Protein AF-A0A1Q7Z4W2-F1 (afdb_monomer)

Secondary structure (DSSP, 8-state):
--B--TTHHHHHHHHHHHHHHHHTT--HHHHHHTT-B--EEEEEEEE-SPPBTT--EEEEEEEEE-SSEEEEEEEEEETTT--EEEEEEEEEE-B-TTS-B-PPPHHHHHHHTT-EEEEEE------------

Radius of gyration: 16.4 Å; Cα contacts (8 Å, |Δi|>4): 242; chains: 1; bounding box: 34×41×43 Å

Sequence (133 aa):
MGVVYYANYLRFFEGARGHFIRGLGLSYGEIESRGILLPVLEASVQYVKSAKYDDVLEVHLSETHTRVKIRFEYKVHREQDGAVIALGHTVHVCVGPELRPTRAPDWLLQKLQGGRLELRSGATAGQEGKRNG

Foldseek 3Di:
DQFDDPCVVVVVVVVQVQVLQVVLVHGQVRCVVVFKHWDWPDKDKDFPATDGLQFWKKWKWWWDDDQFKIKIWIWIAGPVPRDTGMTMMTITTIAGPVRHTDTDDVVRVVSRPTGIDMDIDSRNPDDDDPDDD

Structure (mmCIF, N/CA/C/O backbone):
data_AF-A0A1Q7Z4W2-F1
#
_entry.id   AF-A0A1Q7Z4W2-F1
#
loop_
_atom_site.group_PDB
_atom_site.id
_atom_site.type_symbol
_atom_site.label_atom_id
_atom_site.label_alt_id
_atom_site.label_comp_id
_atom_site.label_asym_id
_atom_site.label_entity_id
_atom_site.label_seq_id
_atom_site.pdbx_PDB_ins_code
_atom_site.Cartn_x
_atom_site.Cartn_y
_atom_site.Cartn_z
_atom_site.occupancy
_atom_site.B_iso_or_equiv
_atom_site.auth_seq_id
_atom_site.auth_comp_id
_atom_site.auth_asym_id
_atom_site.auth_atom_id
_atom_site.pdbx_PDB_model_num
ATOM 1 N N . MET A 1 1 ? -9.984 -9.802 23.074 1.00 63.28 1 MET A N 1
ATOM 2 C CA . MET A 1 1 ? -9.654 -8.419 22.668 1.00 63.28 1 MET A CA 1
ATOM 3 C C . MET A 1 1 ? -10.434 -8.148 21.386 1.00 63.28 1 MET A C 1
ATOM 5 O O . MET A 1 1 ? -10.072 -8.699 20.362 1.00 63.28 1 MET A O 1
ATOM 9 N N . GLY A 1 2 ? -11.589 -7.472 21.463 1.00 83.25 2 GLY A N 1
ATOM 10 C CA . GLY A 1 2 ? -12.562 -7.332 20.358 1.00 83.25 2 GLY A CA 1
ATOM 11 C C . GLY A 1 2 ? -12.149 -6.325 19.280 1.00 83.25 2 GLY A C 1
ATOM 12 O O . GLY A 1 2 ? -12.952 -5.482 18.889 1.00 83.25 2 GLY A O 1
ATOM 13 N N . VAL A 1 3 ? -10.873 -6.354 18.901 1.00 90.69 3 VAL A N 1
ATOM 14 C CA . VAL A 1 3 ? -10.225 -5.384 18.017 1.00 90.69 3 VAL A CA 1
ATOM 15 C C . VAL A 1 3 ? -9.697 -6.081 16.772 1.00 90.69 3 VAL A C 1
ATOM 17 O O . VAL A 1 3 ? -9.381 -7.271 16.803 1.00 90.69 3 VAL A O 1
ATOM 20 N N . VAL A 1 4 ? -9.581 -5.333 15.680 1.00 90.38 4 VAL A N 1
ATOM 21 C CA . VAL A 1 4 ? -9.057 -5.836 14.408 1.00 90.38 4 VAL A CA 1
ATOM 22 C C . VAL A 1 4 ? -7.635 -6.378 14.594 1.00 90.38 4 VAL A C 1
ATOM 24 O O . VAL A 1 4 ? -6.768 -5.707 15.156 1.00 90.38 4 VAL A O 1
ATOM 27 N N . TYR A 1 5 ? -7.385 -7.592 14.093 1.00 93.38 5 TYR A N 1
ATOM 28 C CA . TYR A 1 5 ? -6.060 -8.211 14.108 1.00 93.38 5 TYR A CA 1
ATOM 29 C C . TYR A 1 5 ? -5.051 -7.372 13.313 1.00 93.38 5 TYR A C 1
ATOM 31 O O . TYR A 1 5 ? -5.326 -6.969 12.184 1.00 93.38 5 TYR A O 1
ATOM 39 N N . TYR A 1 6 ? -3.870 -7.134 13.885 1.00 92.75 6 TYR A N 1
ATOM 40 C CA . TYR A 1 6 ? -2.883 -6.182 13.363 1.00 92.75 6 TYR A CA 1
ATOM 41 C C . TYR A 1 6 ? -2.495 -6.444 11.893 1.00 92.75 6 TYR A C 1
ATOM 43 O O . TYR A 1 6 ? -2.381 -5.509 11.107 1.00 92.75 6 TYR A O 1
ATOM 51 N N . ALA A 1 7 ? -2.384 -7.707 11.468 1.00 95.12 7 ALA A N 1
ATOM 52 C CA . ALA A 1 7 ? -2.005 -8.027 10.091 1.00 95.12 7 ALA A CA 1
ATOM 53 C C . ALA A 1 7 ? -3.118 -7.730 9.068 1.00 95.12 7 ALA A C 1
ATOM 55 O O . ALA A 1 7 ? -2.834 -7.584 7.880 1.00 95.12 7 ALA A O 1
ATOM 56 N N . ASN A 1 8 ? -4.381 -7.604 9.498 1.00 95.06 8 ASN A N 1
ATOM 57 C CA . ASN A 1 8 ? -5.488 -7.315 8.581 1.00 95.06 8 ASN A CA 1
ATOM 58 C C . ASN A 1 8 ? -5.385 -5.919 7.959 1.00 95.06 8 ASN A C 1
ATOM 60 O O . ASN A 1 8 ? -5.887 -5.720 6.858 1.00 95.06 8 ASN A O 1
ATOM 64 N N . TYR A 1 9 ? -4.661 -4.987 8.581 1.00 96.44 9 TYR A N 1
ATOM 65 C CA . TYR A 1 9 ? -4.403 -3.679 7.979 1.00 96.44 9 TYR A CA 1
ATOM 66 C C . TYR A 1 9 ? -3.621 -3.795 6.665 1.00 96.44 9 TYR A C 1
ATOM 68 O O . TYR A 1 9 ? -3.923 -3.080 5.715 1.00 96.44 9 TYR A O 1
ATOM 76 N N . LEU A 1 10 ? -2.705 -4.764 6.545 1.00 97.69 10 LEU A N 1
ATOM 77 C CA . LEU A 1 10 ? -2.009 -5.027 5.280 1.00 97.69 10 LEU A CA 1
ATOM 78 C C . LEU A 1 10 ? -2.956 -5.565 4.198 1.00 97.69 10 LEU A C 1
ATOM 80 O O . LEU A 1 10 ? -2.805 -5.213 3.030 1.00 97.69 10 LEU A O 1
ATOM 84 N N . ARG A 1 11 ? -3.975 -6.350 4.577 1.00 96.50 11 ARG A N 1
ATOM 85 C CA . ARG A 1 11 ? -5.037 -6.770 3.645 1.00 96.50 11 ARG A CA 1
ATOM 86 C C . ARG A 1 11 ? -5.889 -5.587 3.192 1.00 96.50 11 ARG A C 1
ATOM 88 O O . ARG A 1 11 ? -6.238 -5.508 2.018 1.00 96.50 11 ARG A O 1
ATOM 95 N N . PHE A 1 12 ? -6.187 -4.647 4.090 1.00 95.94 12 PHE A N 1
ATOM 96 C CA . PHE A 1 12 ? -6.897 -3.418 3.726 1.00 95.94 12 PHE A CA 1
ATOM 97 C C . PHE A 1 12 ? -6.076 -2.578 2.744 1.00 95.94 1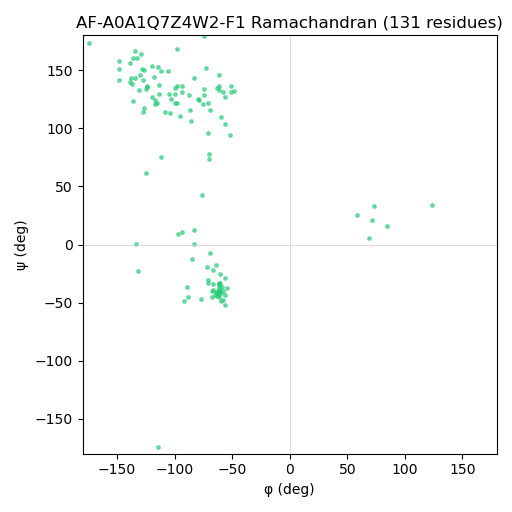2 PHE A C 1
ATOM 99 O O . PHE A 1 12 ? -6.616 -2.090 1.755 1.00 95.94 12 PHE A O 1
ATOM 106 N N . PHE A 1 13 ? -4.763 -2.468 2.966 1.00 97.88 13 PHE A N 1
ATOM 107 C CA . PHE A 1 13 ? -3.848 -1.766 2.065 1.00 97.88 13 PHE A CA 1
ATOM 108 C C . PHE A 1 13 ? -3.783 -2.427 0.687 1.00 97.88 13 PHE A C 1
ATOM 110 O O . PHE A 1 13 ? -3.861 -1.743 -0.331 1.00 97.88 13 PHE A O 1
ATOM 117 N N . GLU A 1 14 ? -3.688 -3.757 0.633 1.00 97.38 14 GLU A N 1
ATOM 118 C CA . GLU A 1 14 ? -3.728 -4.510 -0.622 1.00 97.38 14 GLU A CA 1
ATOM 119 C C . GLU A 1 14 ? -5.035 -4.300 -1.387 1.00 97.38 14 GLU A C 1
ATOM 121 O O . GLU A 1 14 ? -4.994 -3.977 -2.577 1.00 97.38 14 GLU A O 1
ATOM 126 N N . GLY A 1 15 ? -6.178 -4.420 -0.707 1.00 96.31 15 GLY A N 1
ATOM 127 C CA . GLY A 1 15 ? -7.483 -4.150 -1.302 1.00 96.31 15 GLY A CA 1
ATOM 128 C C . GLY A 1 15 ? -7.562 -2.726 -1.847 1.00 96.31 15 GLY A C 1
ATOM 129 O O . GLY A 1 15 ? -7.920 -2.526 -3.011 1.00 96.31 15 GLY A O 1
ATOM 130 N N . ALA A 1 16 ? -7.142 -1.741 -1.048 1.00 96.62 16 ALA A N 1
ATOM 131 C CA . ALA A 1 16 ? -7.166 -0.340 -1.440 1.00 96.62 16 ALA A CA 1
ATOM 132 C C . ALA A 1 16 ? -6.298 -0.055 -2.670 1.00 96.62 16 ALA A C 1
ATOM 134 O O . ALA A 1 16 ? -6.743 0.582 -3.626 1.00 96.62 16 ALA A O 1
ATOM 135 N N . ARG A 1 17 ? -5.082 -0.602 -2.689 1.00 97.00 17 ARG A N 1
ATOM 136 C CA . ARG A 1 17 ? -4.156 -0.500 -3.817 1.00 97.00 17 ARG A CA 1
ATOM 137 C C . ARG A 1 17 ? -4.690 -1.197 -5.068 1.00 97.00 17 ARG A C 1
ATOM 139 O O . ARG A 1 17 ? -4.590 -0.649 -6.161 1.00 97.00 17 ARG A O 1
ATOM 146 N N . GLY A 1 18 ? -5.302 -2.373 -4.930 1.00 96.12 18 GLY A N 1
ATOM 147 C CA . GLY A 1 18 ? -5.934 -3.082 -6.045 1.00 96.12 18 GLY A CA 1
ATOM 148 C C . GLY A 1 18 ? -7.076 -2.286 -6.681 1.00 96.12 18 GLY A C 1
ATOM 149 O O . GLY A 1 18 ? -7.167 -2.204 -7.905 1.00 96.12 18 GLY A O 1
ATOM 150 N N . HIS A 1 19 ? -7.924 -1.662 -5.863 1.00 95.62 19 HIS A N 1
ATOM 151 C CA . HIS A 1 19 ? -8.981 -0.765 -6.333 1.00 95.62 19 HIS A CA 1
ATOM 152 C C . HIS A 1 19 ? -8.429 0.519 -6.961 1.00 95.62 19 HIS A C 1
ATOM 154 O O . HIS A 1 19 ? -8.926 0.933 -8.004 1.00 95.62 19 HIS A O 1
ATOM 160 N N . PHE A 1 20 ? -7.380 1.108 -6.382 1.00 95.25 20 PHE A N 1
ATOM 161 C CA . PHE A 1 20 ? -6.678 2.258 -6.953 1.00 95.25 20 PHE A CA 1
ATOM 162 C C . PHE A 1 20 ? -6.180 1.975 -8.367 1.00 95.25 20 PHE A C 1
ATOM 164 O O . PHE A 1 20 ? -6.530 2.697 -9.294 1.00 95.25 20 PHE A O 1
ATOM 171 N N . ILE A 1 21 ? -5.454 0.872 -8.555 1.00 95.56 21 ILE A N 1
ATOM 172 C CA . ILE A 1 21 ? -4.944 0.463 -9.868 1.00 95.56 21 ILE A CA 1
ATOM 173 C C . ILE A 1 21 ? -6.091 0.244 -10.872 1.00 95.56 21 ILE A C 1
ATOM 175 O O . ILE A 1 21 ? -6.010 0.734 -11.999 1.00 95.56 21 ILE A O 1
ATOM 179 N N . ARG A 1 22 ? -7.199 -0.385 -10.448 1.00 94.62 22 ARG A N 1
ATOM 180 C CA . ARG A 1 22 ? -8.418 -0.528 -11.271 1.00 94.62 22 ARG A CA 1
ATOM 181 C C . ARG A 1 22 ? -9.044 0.803 -11.663 1.00 94.62 22 ARG A C 1
ATOM 183 O O . ARG A 1 22 ? -9.436 0.960 -12.816 1.00 94.62 22 ARG A O 1
ATOM 190 N N . GLY A 1 23 ? -9.080 1.772 -10.752 1.00 93.12 23 GLY A N 1
ATOM 191 C CA . GLY A 1 23 ? -9.553 3.129 -11.031 1.00 93.12 23 GLY A CA 1
ATOM 192 C C . GLY A 1 23 ? -8.745 3.849 -12.118 1.00 93.12 23 GLY A C 1
ATOM 193 O O . GLY A 1 23 ? -9.284 4.698 -12.819 1.00 93.12 23 GLY A O 1
ATOM 194 N N . LEU A 1 24 ? -7.482 3.463 -12.325 1.00 92.75 24 LEU A N 1
ATOM 195 C CA . LEU A 1 24 ? -6.624 3.990 -13.395 1.00 92.75 24 LEU A CA 1
ATOM 196 C C . LEU A 1 24 ? -6.839 3.290 -14.756 1.00 92.75 24 LEU A C 1
ATOM 198 O O . LEU A 1 24 ? -6.183 3.628 -15.752 1.00 92.75 24 LEU A O 1
ATOM 202 N N . GLY A 1 25 ? -7.757 2.320 -14.822 1.00 94.38 25 GLY A N 1
ATOM 203 C CA . GLY A 1 25 ? -7.983 1.476 -15.996 1.00 94.38 25 GLY A CA 1
ATOM 204 C C . GLY A 1 25 ? -6.871 0.447 -16.205 1.00 94.38 25 GLY A C 1
ATOM 205 O O . GLY A 1 25 ? -6.506 0.174 -17.346 1.00 94.38 25 GLY A O 1
ATOM 206 N N . LEU A 1 26 ? -6.284 -0.046 -15.111 1.00 94.94 26 LEU A N 1
ATOM 207 C CA . LEU A 1 26 ? -5.280 -1.107 -15.097 1.00 94.94 26 LEU A CA 1
ATOM 208 C C . LEU A 1 26 ? -5.675 -2.204 -14.101 1.00 94.94 26 LEU A C 1
ATOM 210 O O . LEU A 1 26 ? -6.457 -2.007 -13.178 1.00 94.94 26 LEU A O 1
ATOM 214 N N . SER A 1 27 ? -5.046 -3.359 -14.207 1.00 95.81 27 SER A N 1
ATOM 215 C CA . SER A 1 27 ? -5.071 -4.417 -13.206 1.00 95.81 27 SER A CA 1
ATOM 216 C C . SER A 1 27 ? -3.664 -4.964 -13.026 1.00 95.81 27 SER A C 1
ATOM 218 O O . SER A 1 27 ? -2.813 -4.808 -13.899 1.00 95.81 27 SER A O 1
ATOM 220 N N . TYR A 1 28 ? -3.408 -5.633 -11.901 1.00 95.31 28 TYR A N 1
ATOM 221 C CA . TYR A 1 28 ? -2.126 -6.310 -11.708 1.00 95.31 28 TYR A CA 1
ATOM 222 C C . TYR A 1 28 ? -1.847 -7.318 -12.825 1.00 95.31 28 TYR A C 1
ATOM 224 O O 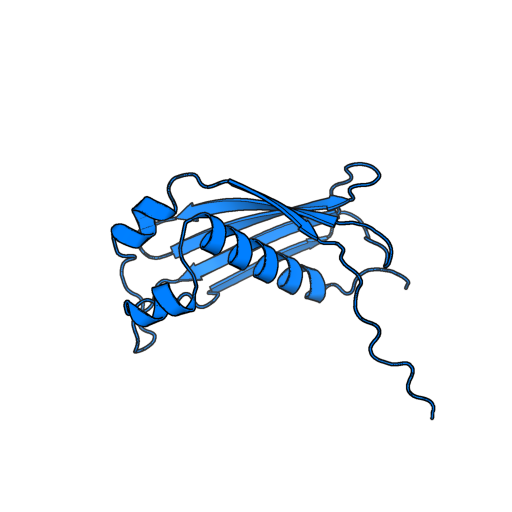. TYR A 1 28 ? -0.773 -7.263 -13.403 1.00 95.31 28 TYR A O 1
ATOM 232 N N . GLY A 1 29 ? -2.836 -8.120 -13.232 1.00 96.69 29 GLY A N 1
ATOM 233 C CA . GLY A 1 29 ? -2.677 -9.051 -14.354 1.00 96.69 29 GLY A CA 1
ATOM 234 C C . GLY A 1 29 ? -2.283 -8.367 -15.670 1.00 96.69 29 GLY A C 1
ATOM 235 O O . GLY A 1 29 ? -1.417 -8.871 -16.375 1.00 96.69 29 GLY A O 1
ATOM 236 N N . GLU A 1 30 ? -2.844 -7.193 -15.984 1.00 96.88 30 GLU A N 1
ATOM 237 C CA . GLU A 1 30 ? -2.446 -6.419 -17.174 1.00 96.88 30 GLU A CA 1
ATOM 238 C C . GLU A 1 30 ? -1.053 -5.791 -17.048 1.00 96.88 30 GLU A C 1
ATOM 240 O O . GLU A 1 30 ? -0.357 -5.628 -18.049 1.00 96.88 30 GLU A O 1
ATOM 245 N N . ILE A 1 31 ? -0.642 -5.398 -15.839 1.00 97.25 31 ILE A N 1
ATOM 246 C CA . ILE A 1 31 ? 0.709 -4.882 -15.584 1.00 97.25 31 ILE A CA 1
ATOM 247 C C . ILE A 1 31 ? 1.731 -6.016 -15.765 1.00 97.25 31 ILE A C 1
ATOM 249 O O . ILE A 1 31 ? 2.725 -5.846 -16.476 1.00 97.25 31 ILE A O 1
ATOM 253 N N . GLU A 1 32 ? 1.434 -7.192 -15.210 1.00 97.19 32 GLU A N 1
ATOM 254 C CA . GLU A 1 32 ? 2.256 -8.399 -15.314 1.00 97.19 32 GLU A CA 1
ATOM 255 C C . GLU A 1 32 ? 2.339 -8.915 -16.751 1.00 97.19 32 GLU A C 1
ATOM 257 O O . GLU A 1 32 ? 3.435 -9.194 -17.238 1.00 97.19 32 GLU A O 1
ATOM 262 N N . SER A 1 33 ? 1.224 -8.943 -17.490 1.00 97.31 33 SER A N 1
ATOM 263 C CA . SER A 1 33 ? 1.214 -9.351 -18.903 1.00 97.31 33 SER A CA 1
ATOM 264 C C . SER A 1 33 ? 2.015 -8.407 -19.808 1.00 97.31 33 SER A C 1
ATOM 266 O O . SER A 1 33 ? 2.356 -8.769 -20.931 1.00 97.31 33 SER A O 1
ATOM 268 N N . ARG A 1 34 ? 2.313 -7.188 -19.340 1.00 97.00 34 ARG A N 1
ATOM 269 C CA . ARG A 1 34 ? 3.188 -6.208 -20.006 1.00 97.00 34 ARG A CA 1
ATOM 270 C C . ARG A 1 34 ? 4.644 -6.290 -19.528 1.00 97.00 34 ARG A C 1
ATOM 272 O O . ARG A 1 34 ? 5.437 -5.408 -19.851 1.00 97.00 34 ARG A O 1
ATOM 279 N N . GLY A 1 35 ? 4.997 -7.333 -18.776 1.00 96.94 35 GLY A N 1
ATOM 280 C CA . GLY A 1 35 ? 6.367 -7.640 -18.365 1.00 96.94 35 GLY A CA 1
ATOM 281 C C . GLY A 1 35 ? 6.843 -6.912 -17.109 1.00 96.94 35 GLY A C 1
ATOM 282 O O . GL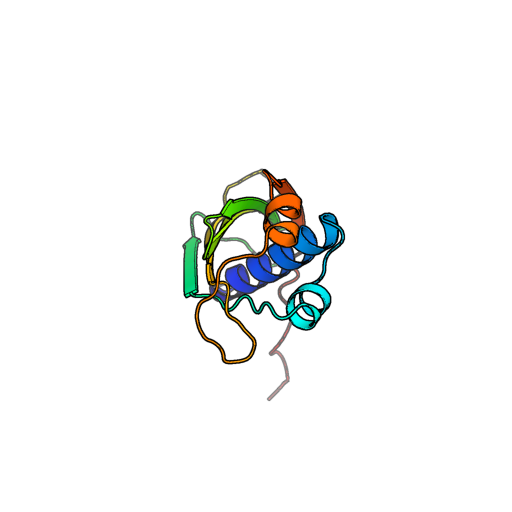Y A 1 35 ? 8.048 -6.862 -16.873 1.00 96.94 35 GLY A O 1
ATOM 283 N N . ILE A 1 36 ? 5.934 -6.337 -16.314 1.00 98.06 36 ILE A N 1
ATOM 284 C CA . ILE A 1 36 ? 6.276 -5.666 -15.055 1.00 98.06 36 ILE A CA 1
ATOM 285 C C . ILE A 1 36 ? 5.611 -6.385 -13.890 1.00 98.06 36 ILE A C 1
ATOM 287 O O . ILE A 1 36 ? 4.396 -6.502 -13.832 1.00 98.06 36 ILE A O 1
ATOM 291 N N . LEU A 1 37 ? 6.410 -6.800 -12.917 1.00 97.81 37 LEU A N 1
ATOM 292 C CA . LEU A 1 37 ? 5.936 -7.296 -11.632 1.00 97.81 37 LEU A CA 1
ATOM 293 C C . LEU A 1 37 ? 6.188 -6.221 -10.564 1.00 97.81 37 LEU A C 1
ATOM 295 O O . LEU A 1 37 ? 7.152 -5.453 -10.650 1.00 97.81 37 LEU A O 1
ATOM 299 N N . LEU A 1 38 ? 5.327 -6.173 -9.545 1.00 97.50 38 LEU A N 1
ATOM 300 C CA . LEU A 1 38 ? 5.386 -5.182 -8.462 1.00 97.50 38 LEU A CA 1
ATOM 301 C C . LEU A 1 38 ? 5.443 -5.849 -7.074 1.00 97.50 38 LEU A C 1
ATOM 303 O O . LEU A 1 38 ? 4.525 -5.651 -6.271 1.00 97.50 38 LEU A O 1
ATOM 307 N N . PRO A 1 39 ? 6.479 -6.646 -6.750 1.00 97.38 39 PRO A N 1
ATOM 308 C CA . PRO A 1 39 ? 6.629 -7.211 -5.413 1.00 97.38 39 PRO A CA 1
ATOM 309 C C . PRO A 1 39 ? 6.784 -6.116 -4.350 1.00 97.38 39 PRO A C 1
ATOM 311 O O . PRO A 1 39 ? 7.384 -5.061 -4.586 1.00 97.38 39 PRO A O 1
ATOM 314 N N . VAL A 1 40 ? 6.246 -6.387 -3.159 1.00 97.81 40 VAL A N 1
ATOM 315 C CA . VAL A 1 40 ? 6.392 -5.519 -1.984 1.00 97.81 40 VAL A CA 1
ATOM 316 C C . VAL A 1 40 ? 7.838 -5.601 -1.490 1.00 97.81 40 VAL A C 1
ATOM 318 O O . VAL A 1 40 ? 8.325 -6.675 -1.153 1.00 97.81 40 VAL A O 1
ATOM 321 N N . LEU A 1 41 ? 8.515 -4.458 -1.445 1.00 97.81 41 LEU A N 1
ATOM 322 C CA . LEU A 1 41 ? 9.847 -4.283 -0.864 1.00 97.81 41 LEU A CA 1
ATOM 323 C C . LEU A 1 41 ? 9.772 -3.928 0.625 1.00 97.81 41 LEU A C 1
ATOM 325 O O . LEU A 1 41 ? 10.622 -4.336 1.407 1.00 97.81 41 LEU A O 1
ATOM 329 N N . GLU A 1 42 ? 8.773 -3.138 1.008 1.00 98.25 42 GLU A N 1
ATOM 330 C CA . GLU A 1 42 ? 8.618 -2.625 2.367 1.00 98.25 42 GLU A CA 1
ATOM 331 C C . GLU A 1 42 ? 7.134 -2.462 2.685 1.00 98.25 42 GLU A C 1
ATOM 333 O O . GLU A 1 42 ? 6.366 -2.024 1.826 1.00 98.25 42 GLU A O 1
ATOM 338 N N . ALA A 1 43 ? 6.741 -2.773 3.917 1.00 98.44 43 ALA A N 1
ATOM 339 C CA . ALA A 1 43 ? 5.420 -2.471 4.447 1.00 98.44 43 ALA A CA 1
ATOM 340 C C . ALA A 1 43 ? 5.546 -1.945 5.880 1.00 98.44 43 ALA A C 1
ATOM 342 O O . ALA A 1 43 ? 6.320 -2.480 6.673 1.00 98.44 43 ALA A O 1
ATOM 343 N N . SER A 1 44 ? 4.770 -0.918 6.210 1.00 98.62 44 SER A N 1
ATOM 344 C CA . SER A 1 44 ? 4.704 -0.339 7.550 1.00 98.62 44 SER A CA 1
ATOM 345 C C . SER A 1 44 ? 3.259 -0.107 7.955 1.00 98.62 44 SER A C 1
ATOM 347 O O . SER A 1 44 ? 2.432 0.286 7.130 1.00 98.62 44 SER A O 1
ATOM 349 N N . VAL A 1 45 ? 2.972 -0.328 9.237 1.00 98.56 45 VAL A N 1
ATOM 350 C CA . VAL A 1 45 ? 1.693 0.008 9.858 1.00 98.56 45 VAL A CA 1
ATOM 351 C C . VAL A 1 45 ? 1.964 0.647 11.214 1.00 98.56 45 VAL A C 1
ATOM 353 O O . VAL A 1 45 ? 2.587 0.043 12.087 1.00 98.56 45 VAL A O 1
ATOM 356 N N . GLN A 1 46 ? 1.457 1.856 11.401 1.00 98.50 46 GLN A N 1
ATOM 357 C CA . GLN A 1 46 ? 1.371 2.534 12.681 1.00 98.50 46 GLN A CA 1
ATOM 358 C C . GLN A 1 46 ? -0.077 2.473 13.172 1.00 98.50 46 GLN A C 1
ATOM 360 O O . GLN A 1 46 ? -0.970 3.090 12.592 1.00 98.50 46 GLN A O 1
ATOM 365 N N . TYR A 1 47 ? -0.306 1.745 14.263 1.00 97.38 47 TYR A N 1
ATOM 366 C CA . TYR A 1 47 ? -1.621 1.611 14.892 1.00 97.38 47 TYR A CA 1
ATOM 367 C C . TYR A 1 47 ? -1.847 2.781 15.858 1.00 97.38 47 TYR A C 1
ATOM 369 O O . TYR A 1 47 ? -1.238 2.838 16.923 1.00 97.38 47 TYR A O 1
ATOM 377 N N . VAL A 1 48 ? -2.699 3.732 15.472 1.00 97.81 48 VAL A N 1
ATOM 378 C CA . VAL A 1 48 ? -2.966 4.966 16.233 1.00 97.81 48 VAL A CA 1
ATOM 379 C C . VAL A 1 48 ? -4.088 4.745 17.246 1.00 97.81 48 VAL A C 1
ATOM 381 O O . VAL A 1 48 ? -3.977 5.144 18.405 1.00 97.81 48 VAL A O 1
ATOM 384 N N . LYS A 1 49 ? -5.173 4.090 16.819 1.00 96.00 49 LYS A N 1
ATOM 385 C CA . LYS A 1 49 ? -6.321 3.718 17.655 1.00 96.00 49 LYS A CA 1
ATOM 386 C C . LYS A 1 49 ? -6.793 2.315 17.295 1.00 96.00 49 LYS A C 1
ATOM 388 O O . LYS A 1 49 ? -6.576 1.828 16.192 1.00 96.00 49 LYS A O 1
ATOM 393 N N . SER A 1 50 ? -7.465 1.657 18.234 1.00 93.69 50 SER A N 1
ATOM 394 C CA . SER A 1 50 ? -8.053 0.339 17.985 1.00 93.69 50 SER A CA 1
ATOM 395 C C . SER A 1 50 ? -9.366 0.460 17.212 1.00 93.69 50 SER A C 1
ATOM 397 O O . SER A 1 50 ? -10.288 1.120 17.696 1.00 93.69 50 SER A O 1
ATOM 399 N N . ALA A 1 51 ? -9.465 -0.218 16.067 1.00 93.69 51 ALA A N 1
ATOM 400 C CA . ALA A 1 51 ? -10.739 -0.535 15.423 1.00 93.69 51 ALA A CA 1
ATOM 401 C C . ALA A 1 51 ? -11.367 -1.797 16.031 1.00 93.69 51 ALA A C 1
ATOM 403 O O . ALA A 1 51 ? -10.649 -2.736 16.384 1.00 93.69 51 ALA A O 1
ATOM 404 N N . LYS A 1 52 ? -12.693 -1.813 16.144 1.00 91.81 52 LYS A N 1
ATOM 405 C CA . LYS A 1 52 ? -13.525 -2.948 16.564 1.00 91.81 52 LYS A CA 1
ATOM 406 C C . LYS A 1 52 ? -14.110 -3.664 15.343 1.00 91.81 52 LYS A C 1
ATOM 408 O O . LYS A 1 52 ? -14.026 -3.161 14.230 1.00 91.81 52 LYS A O 1
ATOM 413 N N . TYR A 1 53 ? -14.689 -4.843 15.557 1.00 80.25 53 TYR A N 1
ATOM 414 C CA . TYR A 1 53 ? -15.203 -5.699 14.480 1.00 80.25 53 TYR A CA 1
ATOM 415 C C . TYR A 1 53 ? -16.328 -5.083 13.638 1.00 80.25 53 TYR A C 1
ATOM 417 O O . TYR A 1 53 ? -16.372 -5.341 12.442 1.00 80.25 53 TYR A O 1
ATOM 425 N N . ASP A 1 54 ? -17.189 -4.263 14.241 1.00 86.56 54 ASP A N 1
ATOM 426 C CA . ASP A 1 54 ? -18.317 -3.619 13.550 1.00 86.56 54 ASP A CA 1
ATOM 427 C C . ASP A 1 54 ? -17.993 -2.183 13.093 1.00 86.56 54 ASP A C 1
ATOM 429 O O . ASP A 1 54 ? -18.880 -1.437 12.674 1.00 86.56 54 ASP A O 1
ATOM 433 N N . ASP A 1 55 ? -16.726 -1.764 13.188 1.00 92.38 55 ASP A N 1
ATOM 434 C CA . ASP A 1 55 ? -16.309 -0.461 12.679 1.00 92.38 55 ASP A CA 1
ATOM 435 C C . ASP A 1 55 ? -16.245 -0.493 11.148 1.00 92.38 55 ASP A C 1
ATOM 437 O O . ASP A 1 55 ? -15.549 -1.318 10.552 1.00 92.38 55 ASP A O 1
ATOM 441 N N . VAL A 1 56 ? -16.900 0.471 10.504 1.00 93.50 56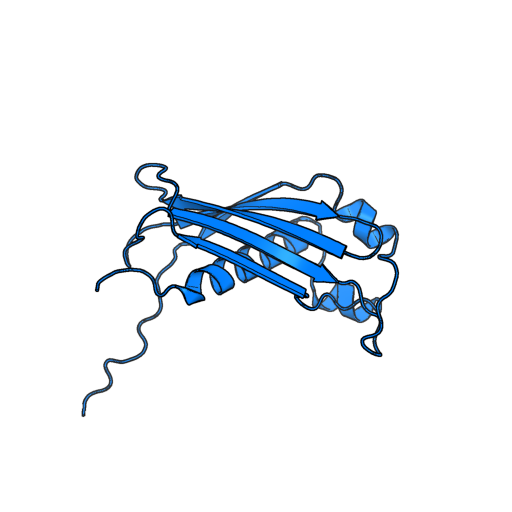 VAL A N 1
ATOM 442 C CA . VAL A 1 56 ? -16.674 0.750 9.083 1.00 93.50 56 VAL A CA 1
ATOM 443 C C . VAL A 1 56 ? -15.401 1.581 8.959 1.00 93.50 56 VAL A C 1
ATOM 445 O O . VAL A 1 56 ? -15.270 2.624 9.610 1.00 93.50 56 VAL A O 1
ATOM 448 N N . LEU A 1 57 ? -14.454 1.106 8.147 1.00 95.44 57 LEU A N 1
ATOM 449 C CA . LEU A 1 57 ? -13.151 1.738 7.970 1.00 95.44 57 LEU A CA 1
ATOM 450 C C . LEU A 1 57 ? -12.992 2.275 6.550 1.00 95.44 57 LEU A C 1
ATOM 452 O O . LEU A 1 57 ? -13.147 1.539 5.578 1.00 95.44 57 LEU A O 1
ATOM 456 N N . GLU A 1 58 ? -12.597 3.533 6.422 1.00 96.00 58 GLU A N 1
ATOM 457 C CA . GLU A 1 58 ? -12.260 4.166 5.151 1.00 96.00 58 GLU A CA 1
ATOM 458 C C . GLU A 1 58 ? -10.738 4.193 4.978 1.00 96.00 58 GLU A C 1
ATOM 460 O O . GLU A 1 58 ? -10.008 4.613 5.875 1.00 96.00 58 GLU A O 1
ATOM 465 N N . VAL A 1 59 ? -10.239 3.728 3.834 1.00 97.12 59 VAL A N 1
ATOM 466 C CA . VAL A 1 59 ? -8.814 3.742 3.492 1.00 97.12 59 VAL A CA 1
ATOM 467 C C . VAL A 1 59 ? -8.591 4.784 2.408 1.00 97.12 59 VAL A C 1
ATOM 469 O O . VAL A 1 59 ? -9.045 4.634 1.274 1.00 97.12 59 VAL A O 1
ATOM 472 N N . HIS A 1 60 ? -7.862 5.835 2.761 1.00 96.12 60 HIS A N 1
ATOM 473 C CA . HIS A 1 60 ? -7.411 6.855 1.827 1.00 96.12 60 HIS A CA 1
ATOM 474 C C . HIS A 1 60 ? -6.018 6.473 1.354 1.00 96.12 60 HIS A C 1
ATOM 476 O O . HIS A 1 60 ? -5.152 6.149 2.171 1.00 96.12 60 HIS A O 1
ATOM 482 N N . LEU A 1 61 ? -5.811 6.512 0.044 1.00 96.69 61 LEU A N 1
ATOM 483 C CA . LEU A 1 61 ? -4.569 6.123 -0.602 1.00 96.69 61 LEU A CA 1
ATOM 484 C C . LEU A 1 61 ? -4.050 7.267 -1.468 1.00 96.69 61 LEU A C 1
ATOM 486 O O . LEU A 1 61 ? -4.791 7.859 -2.259 1.00 96.69 61 LEU A O 1
ATOM 490 N N . SER A 1 62 ? -2.757 7.543 -1.338 1.00 95.44 62 SE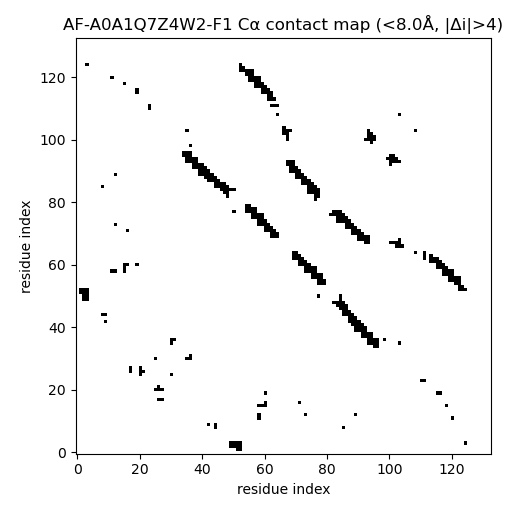R A N 1
ATOM 491 C CA . SER A 1 62 ? -2.004 8.379 -2.274 1.00 95.44 62 SER A CA 1
ATOM 492 C C . SER A 1 62 ? -0.743 7.667 -2.732 1.00 95.44 62 SER A C 1
ATOM 494 O O . SER A 1 62 ? -0.176 6.858 -1.998 1.00 95.44 62 SER A O 1
ATOM 496 N N . GLU A 1 63 ? -0.301 7.978 -3.941 1.00 95.38 63 GLU A N 1
ATOM 497 C CA . GLU A 1 63 ? 0.854 7.344 -4.561 1.00 95.38 63 GLU A CA 1
ATOM 498 C C . GLU A 1 63 ? 1.963 8.366 -4.845 1.00 95.38 63 GLU A C 1
ATOM 500 O O . GLU A 1 63 ? 1.700 9.525 -5.169 1.00 95.38 63 GLU A O 1
ATOM 505 N N . THR A 1 64 ? 3.213 7.927 -4.691 1.00 95.81 64 THR A N 1
ATOM 506 C CA . THR A 1 64 ? 4.414 8.624 -5.165 1.00 95.81 64 THR A CA 1
ATOM 507 C C . THR A 1 64 ? 5.393 7.617 -5.755 1.00 95.81 64 THR A C 1
ATOM 509 O O . THR A 1 64 ? 5.617 6.553 -5.178 1.00 95.81 64 THR A O 1
ATOM 512 N N . HIS A 1 65 ? 6.045 7.959 -6.864 1.00 95.38 65 HIS A N 1
ATOM 513 C CA . HIS A 1 65 ? 6.956 7.041 -7.542 1.00 95.38 65 HIS A CA 1
ATOM 514 C C . HIS A 1 65 ? 8.288 7.678 -7.915 1.00 95.38 65 HIS A C 1
ATOM 516 O O . HIS A 1 65 ? 8.455 8.886 -8.063 1.00 95.38 65 HIS A O 1
ATOM 522 N N . THR A 1 66 ? 9.245 6.786 -8.137 1.00 94.81 66 THR A N 1
ATOM 523 C CA . THR A 1 66 ? 10.490 7.031 -8.863 1.00 94.81 66 THR A CA 1
ATOM 524 C C . THR A 1 66 ? 10.474 6.199 -10.147 1.00 94.81 66 THR A C 1
ATOM 526 O O . THR A 1 66 ? 9.515 5.489 -10.437 1.00 94.81 66 THR A O 1
ATOM 529 N N . ARG A 1 67 ? 11.580 6.181 -10.899 1.00 94.94 67 ARG A N 1
ATOM 530 C CA . ARG A 1 67 ? 11.707 5.280 -12.053 1.00 94.94 67 ARG A CA 1
ATOM 531 C C . ARG A 1 67 ? 11.822 3.796 -11.692 1.00 94.94 67 ARG A C 1
ATOM 533 O O . ARG A 1 67 ? 11.858 3.003 -12.616 1.00 94.94 67 ARG A O 1
ATOM 540 N N . VAL A 1 68 ? 11.949 3.404 -10.422 1.00 96.12 68 VAL A N 1
ATOM 541 C CA . VAL A 1 68 ? 12.188 1.992 -10.031 1.00 96.12 68 VAL A CA 1
ATOM 542 C C . VAL A 1 68 ? 11.249 1.522 -8.918 1.00 96.12 68 VAL A C 1
ATOM 544 O O . VAL A 1 68 ? 11.023 0.326 -8.756 1.00 96.12 68 VAL A O 1
ATOM 547 N N . LYS A 1 69 ? 10.695 2.450 -8.137 1.00 97.12 69 LYS A N 1
ATOM 548 C CA . LYS A 1 69 ? 9.844 2.152 -6.983 1.00 97.12 69 LYS A CA 1
ATOM 549 C C . LYS A 1 69 ? 8.558 2.958 -7.029 1.00 97.12 69 LYS A C 1
ATOM 551 O O . LYS A 1 69 ? 8.593 4.120 -7.426 1.00 97.12 69 LYS A O 1
ATOM 556 N N . ILE A 1 70 ? 7.489 2.348 -6.542 1.00 97.31 70 ILE A N 1
ATOM 557 C CA . ILE A 1 70 ? 6.163 2.936 -6.354 1.00 97.31 70 ILE A CA 1
ATOM 558 C C . ILE A 1 70 ? 5.855 2.851 -4.862 1.00 97.31 70 ILE A C 1
ATOM 560 O O . ILE A 1 70 ? 5.976 1.780 -4.263 1.00 97.31 70 ILE A O 1
ATOM 564 N N . ARG A 1 71 ? 5.497 3.970 -4.243 1.00 97.88 71 ARG A N 1
ATOM 565 C CA . ARG A 1 71 ? 5.183 4.068 -2.820 1.00 97.88 71 ARG A CA 1
ATOM 566 C C . ARG A 1 71 ? 3.730 4.479 -2.659 1.00 97.88 71 ARG A C 1
ATOM 568 O O . ARG A 1 71 ? 3.330 5.548 -3.107 1.00 97.88 71 ARG A O 1
ATOM 575 N N . PHE A 1 72 ? 2.972 3.632 -1.978 1.00 98.12 72 PHE A N 1
ATOM 576 C CA . PHE 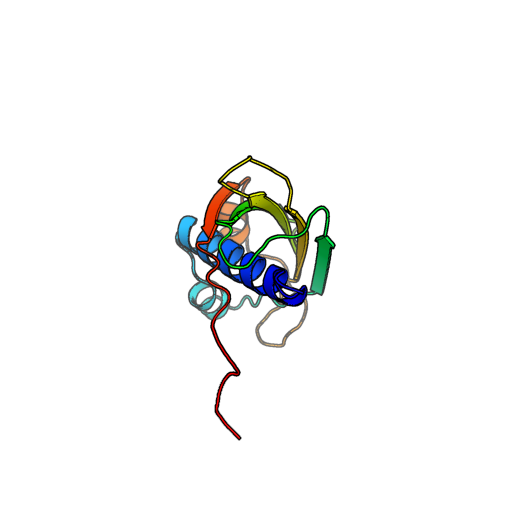A 1 72 ? 1.594 3.900 -1.594 1.00 98.12 72 PHE A CA 1
ATOM 577 C C . PHE A 1 72 ? 1.554 4.265 -0.118 1.00 98.12 72 PHE A C 1
ATOM 579 O O . PHE A 1 72 ? 2.040 3.501 0.715 1.00 98.12 72 PHE A O 1
ATOM 586 N N . GLU A 1 73 ? 0.981 5.422 0.178 1.00 98.38 73 GLU A N 1
ATOM 587 C CA . GLU A 1 73 ? 0.686 5.907 1.523 1.00 98.38 73 GLU A CA 1
ATOM 588 C C . GLU A 1 73 ? -0.790 5.654 1.824 1.00 98.38 73 GLU A C 1
ATOM 590 O O . GLU A 1 73 ? -1.647 5.942 0.985 1.00 98.38 73 GLU A O 1
ATOM 595 N N . TYR A 1 74 ? -1.081 5.135 3.015 1.00 98.38 74 TYR A N 1
ATOM 596 C CA . TYR A 1 74 ? -2.421 4.772 3.460 1.00 98.38 74 TYR A CA 1
ATOM 597 C C . TYR A 1 74 ? -2.774 5.493 4.757 1.00 98.38 74 TYR A C 1
ATOM 599 O O . TYR A 1 74 ? -2.005 5.507 5.723 1.00 98.38 74 TYR A O 1
ATOM 607 N N . LYS A 1 75 ? -3.995 6.019 4.807 1.00 98.25 75 LYS A N 1
ATOM 608 C CA . LYS A 1 75 ? -4.599 6.574 6.015 1.00 98.25 75 LYS A CA 1
ATOM 609 C C . LYS A 1 75 ? -5.950 5.915 6.252 1.00 98.25 75 LYS A C 1
ATOM 611 O O . LYS A 1 75 ? -6.847 6.032 5.423 1.00 98.25 75 LYS A O 1
ATOM 616 N N . VAL A 1 76 ? -6.071 5.207 7.371 1.00 97.94 76 VAL A N 1
ATOM 617 C CA . VAL A 1 76 ? -7.283 4.477 7.751 1.00 97.94 76 VAL A CA 1
ATOM 618 C C . VAL A 1 76 ? -8.077 5.303 8.750 1.00 97.94 76 VAL A C 1
ATOM 620 O O . VAL A 1 76 ? -7.576 5.632 9.830 1.00 97.94 76 VAL A O 1
ATOM 623 N N . HIS A 1 77 ? -9.317 5.604 8.397 1.00 97.44 77 HIS A N 1
ATOM 624 C CA . HIS A 1 77 ? -10.286 6.323 9.208 1.00 97.44 77 HIS A CA 1
ATOM 625 C C . HIS A 1 77 ? -11.417 5.395 9.632 1.00 97.44 77 HIS A C 1
ATOM 627 O O . HIS A 1 77 ? -11.767 4.477 8.900 1.00 97.44 77 HIS A O 1
ATOM 633 N N . ARG A 1 78 ? -12.014 5.638 10.795 1.00 96.25 78 ARG A N 1
ATOM 634 C CA . ARG A 1 78 ? -13.328 5.083 11.129 1.00 96.25 78 ARG A CA 1
ATOM 635 C C . ARG A 1 78 ? -14.405 6.031 10.610 1.00 96.25 78 ARG A C 1
ATOM 637 O O . ARG A 1 78 ? -14.367 7.214 10.929 1.00 96.25 78 ARG A O 1
ATOM 644 N N . GLU A 1 79 ? -15.371 5.513 9.857 1.00 93.69 79 GLU A N 1
ATOM 645 C CA . GLU A 1 79 ? -16.436 6.316 9.227 1.00 93.69 79 GLU A CA 1
ATOM 646 C C . GLU A 1 79 ? -17.299 7.045 10.276 1.00 93.69 79 GLU A C 1
ATOM 648 O O . GLU A 1 79 ? -17.648 8.208 10.113 1.00 93.69 79 GLU A O 1
ATOM 653 N N . GLN A 1 80 ? -17.590 6.370 11.392 1.00 93.81 80 GLN A N 1
ATOM 654 C 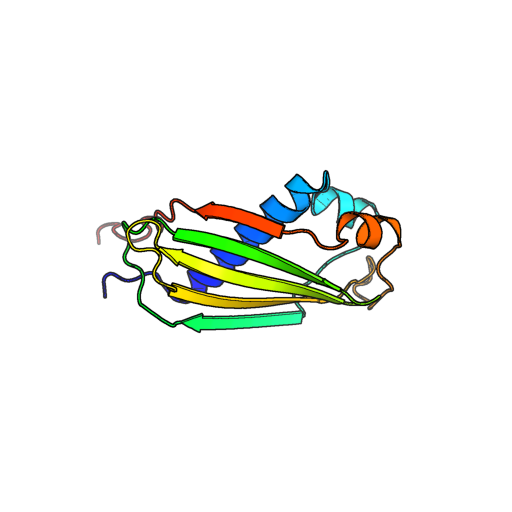CA . GLN A 1 80 ? -18.526 6.832 12.425 1.00 93.81 80 GLN A CA 1
ATOM 655 C C . GLN A 1 80 ? -18.114 8.156 13.095 1.00 93.81 80 GLN A C 1
ATOM 657 O O . GLN A 1 80 ? -18.977 8.956 13.447 1.00 93.81 80 GLN A O 1
ATOM 662 N N . ASP A 1 81 ? -16.814 8.367 13.321 1.00 94.69 81 ASP A N 1
ATOM 663 C CA . ASP A 1 81 ? -16.275 9.501 14.088 1.00 94.69 81 ASP A CA 1
ATOM 664 C C . ASP A 1 81 ? -15.089 10.206 13.395 1.00 94.69 81 ASP A C 1
ATOM 666 O O . ASP A 1 81 ? -14.515 11.150 13.941 1.00 94.69 81 ASP A O 1
ATOM 670 N N . GLY A 1 82 ? -14.693 9.747 12.203 1.00 95.50 82 GLY A N 1
ATOM 671 C CA . GLY A 1 82 ? -13.545 10.252 11.448 1.00 95.50 82 GLY A CA 1
ATOM 672 C C . GLY A 1 82 ? -12.181 9.944 12.076 1.00 95.50 82 GLY A C 1
ATOM 673 O O . GLY A 1 82 ? -11.152 10.431 11.586 1.00 95.50 82 GLY A O 1
ATOM 674 N N . ALA A 1 83 ? -12.124 9.160 13.159 1.00 97.19 83 ALA A N 1
ATOM 675 C CA . ALA A 1 83 ? -10.895 8.934 13.903 1.00 97.19 83 ALA A CA 1
ATOM 676 C C . ALA A 1 83 ? -9.842 8.219 13.048 1.00 97.19 83 ALA A C 1
ATOM 678 O O . ALA A 1 83 ? -10.122 7.209 12.406 1.00 97.19 83 ALA A O 1
ATOM 679 N N . VAL A 1 84 ? -8.598 8.705 13.101 1.00 98.00 84 VAL A N 1
ATOM 680 C CA . VAL A 1 84 ? -7.459 8.004 12.497 1.00 98.00 84 VAL A CA 1
ATOM 681 C C . VAL A 1 84 ? -7.181 6.738 13.302 1.00 98.00 84 VAL A C 1
ATOM 683 O O . VAL A 1 84 ? -6.827 6.803 14.481 1.00 98.00 84 VAL A O 1
ATOM 686 N N . ILE A 1 85 ? -7.354 5.594 12.649 1.00 98.19 85 ILE A N 1
ATOM 687 C CA . ILE A 1 85 ? -7.147 4.264 13.219 1.00 98.19 85 ILE A CA 1
ATOM 688 C C . ILE A 1 85 ? -5.717 3.805 12.969 1.00 98.19 85 ILE A C 1
ATOM 690 O O . ILE A 1 85 ? -5.029 3.387 13.900 1.00 98.19 85 ILE A O 1
ATOM 694 N N . ALA A 1 86 ? -5.251 3.919 11.728 1.00 98.38 86 ALA A N 1
ATOM 695 C CA . ALA A 1 86 ? -3.907 3.516 11.354 1.00 98.38 86 ALA A CA 1
ATOM 696 C C . ALA A 1 86 ? -3.348 4.386 10.232 1.00 98.38 86 ALA A C 1
ATOM 698 O O . ALA A 1 86 ? -4.081 4.888 9.378 1.00 98.38 86 ALA A O 1
ATOM 699 N N . LEU A 1 87 ? -2.030 4.520 10.239 1.00 98.62 87 LEU A N 1
ATOM 700 C CA . LEU A 1 87 ? -1.238 5.044 9.135 1.00 98.62 87 LEU A CA 1
ATOM 701 C C . LEU A 1 87 ? -0.359 3.914 8.620 1.00 98.62 87 LEU A C 1
ATOM 703 O O . LEU A 1 87 ? -0.009 3.006 9.373 1.00 98.62 87 LEU A O 1
ATOM 707 N N . GLY A 1 88 ? 0.016 3.946 7.355 1.00 98.31 88 GLY A N 1
ATOM 708 C CA . GLY A 1 88 ? 0.946 2.957 6.848 1.00 98.31 88 GLY A CA 1
ATOM 709 C C . GLY A 1 88 ? 1.359 3.229 5.427 1.00 98.31 88 GLY A C 1
ATOM 710 O O . GLY A 1 88 ? 0.811 4.097 4.757 1.00 98.31 88 GLY A O 1
ATOM 711 N N . HIS A 1 89 ? 2.314 2.443 4.957 1.00 98.75 89 HIS A N 1
ATOM 712 C CA . HIS A 1 89 ? 2.781 2.527 3.586 1.00 98.75 89 HIS A CA 1
ATOM 713 C C . HIS A 1 89 ? 3.231 1.170 3.079 1.00 98.75 89 HIS A C 1
ATOM 715 O O . HIS A 1 89 ? 3.612 0.290 3.851 1.00 98.75 89 HIS A O 1
ATOM 721 N N . THR A 1 90 ? 3.235 1.026 1.760 1.00 98.75 90 THR A N 1
ATOM 722 C CA . THR A 1 90 ? 3.882 -0.087 1.068 1.00 98.75 90 THR A CA 1
ATOM 723 C C . THR A 1 90 ? 4.746 0.459 -0.051 1.00 98.75 90 THR A C 1
ATOM 725 O O . THR A 1 90 ? 4.286 1.280 -0.848 1.00 98.75 90 THR A O 1
ATOM 728 N N . VAL A 1 91 ? 5.979 -0.022 -0.146 1.00 98.62 91 VAL A N 1
ATOM 729 C CA . VAL A 1 91 ? 6.881 0.269 -1.261 1.00 98.62 91 VAL A CA 1
ATOM 730 C C . VAL A 1 91 ? 6.949 -0.961 -2.144 1.00 98.62 91 VAL A C 1
ATOM 732 O O . VAL A 1 91 ? 7.209 -2.055 -1.657 1.00 98.62 91 VAL A O 1
ATOM 735 N N . HIS A 1 92 ? 6.743 -0.776 -3.439 1.00 98.44 92 HIS A N 1
ATOM 736 C CA . HIS A 1 92 ? 6.859 -1.813 -4.452 1.00 98.44 92 HIS A CA 1
ATOM 737 C C . HIS A 1 92 ? 8.032 -1.490 -5.363 1.00 98.44 92 HIS A C 1
ATOM 739 O O . HIS A 1 92 ? 8.223 -0.337 -5.755 1.00 98.44 92 HIS A O 1
ATOM 745 N N . VAL A 1 93 ? 8.821 -2.502 -5.702 1.00 98.06 93 VAL A N 1
ATOM 746 C CA . VAL A 1 93 ? 9.893 -2.377 -6.693 1.00 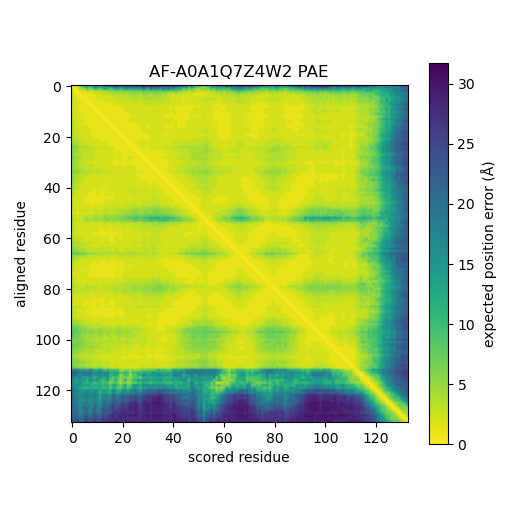98.06 93 VAL A CA 1
ATOM 747 C C . VAL A 1 93 ? 9.389 -2.890 -8.037 1.00 98.06 93 VAL A C 1
ATOM 749 O O . VAL A 1 93 ? 8.732 -3.921 -8.093 1.00 98.06 93 VAL A O 1
ATOM 752 N N . CYS A 1 94 ? 9.681 -2.170 -9.117 1.00 97.94 94 CYS A N 1
ATOM 753 C CA . CYS A 1 94 ? 9.431 -2.658 -10.469 1.00 97.94 94 CYS A CA 1
ATOM 754 C C . CYS A 1 94 ? 10.491 -3.699 -10.812 1.00 97.94 94 CYS A C 1
ATOM 756 O O . CYS A 1 94 ? 11.686 -3.389 -10.810 1.00 97.94 94 CYS A O 1
ATOM 758 N N . VAL A 1 95 ? 10.067 -4.920 -11.121 1.00 98.12 95 VAL A N 1
ATOM 759 C CA . VAL A 1 95 ? 10.964 -5.981 -11.588 1.00 98.12 95 VAL A CA 1
ATOM 760 C C . VAL A 1 95 ? 10.456 -6.568 -12.900 1.00 98.12 95 VAL A C 1
ATOM 762 O O . VAL A 1 95 ? 9.255 -6.553 -13.167 1.00 98.12 95 VAL A O 1
ATOM 765 N N . GLY A 1 96 ? 11.379 -7.043 -13.733 1.00 97.25 96 GLY A N 1
ATOM 766 C CA . GLY A 1 96 ? 11.037 -7.819 -14.926 1.00 97.25 96 GLY A CA 1
ATOM 767 C C . GLY A 1 96 ? 10.601 -9.251 -14.582 1.00 97.25 96 GLY A C 1
ATOM 768 O O . GLY A 1 96 ? 10.635 -9.632 -13.406 1.00 97.25 96 GLY A O 1
ATOM 769 N N . PRO A 1 97 ? 10.249 -10.071 -15.588 1.00 94.69 97 PRO A N 1
ATOM 770 C CA . PRO A 1 97 ? 9.834 -11.465 -15.397 1.00 94.69 97 PRO A CA 1
ATOM 771 C C . PRO A 1 97 ? 10.864 -12.327 -14.650 1.00 94.69 97 PRO A C 1
ATOM 773 O O . PRO A 1 97 ? 10.498 -13.236 -13.913 1.00 94.69 97 PRO A O 1
ATOM 776 N N . GLU A 1 98 ? 12.154 -12.007 -14.769 1.00 95.69 98 GLU A N 1
ATOM 777 C CA . GLU A 1 98 ? 13.255 -12.691 -14.080 1.00 95.69 98 GLU A CA 1
ATOM 778 C C . GLU A 1 98 ? 13.479 -12.187 -12.640 1.00 95.69 98 GLU A C 1
ATOM 780 O O . GLU A 1 98 ? 14.524 -12.453 -12.044 1.00 95.69 98 GLU A O 1
ATOM 785 N N . LEU A 1 99 ? 12.537 -11.408 -12.089 1.00 94.62 99 LEU A N 1
ATOM 786 C CA . LEU A 1 99 ? 12.586 -10.800 -10.751 1.00 94.62 99 LEU A CA 1
ATOM 787 C C . LEU A 1 99 ? 13.798 -9.883 -10.514 1.00 94.62 99 LEU A C 1
ATOM 789 O O . LEU A 1 99 ? 14.207 -9.639 -9.377 1.00 94.62 99 LEU A O 1
ATOM 793 N N . ARG A 1 100 ? 14.362 -9.323 -11.589 1.00 96.19 100 ARG A N 1
ATOM 794 C CA . ARG A 1 100 ? 15.434 -8.323 -11.516 1.00 96.19 100 ARG A CA 1
ATOM 795 C C . ARG A 1 100 ? 14.859 -6.906 -11.549 1.00 96.19 100 ARG A C 1
ATOM 797 O O . ARG A 1 100 ? 13.987 -6.650 -12.383 1.00 96.19 100 ARG A O 1
ATOM 804 N N . PRO A 1 101 ? 15.350 -5.977 -10.704 1.00 96.69 101 PRO A N 1
ATOM 805 C CA . PRO A 1 101 ? 14.930 -4.580 -10.741 1.00 96.69 101 PRO A CA 1
ATOM 806 C C . PRO A 1 101 ? 15.029 -3.985 -12.144 1.00 96.69 101 PRO A C 1
ATOM 808 O O . PRO A 1 101 ? 16.056 -4.104 -12.811 1.00 96.69 101 PRO A O 1
ATOM 811 N N . THR A 1 102 ? 13.960 -3.324 -12.572 1.00 97.06 102 THR A N 1
ATOM 812 C CA . THR A 1 102 ? 13.866 -2.659 -13.871 1.00 97.06 102 THR A CA 1
ATOM 813 C C . THR A 1 102 ? 13.268 -1.268 -13.717 1.00 97.06 102 THR A C 1
ATOM 815 O O . THR A 1 102 ? 12.725 -0.904 -12.671 1.00 97.06 102 THR A O 1
ATOM 818 N N . ARG A 1 103 ? 13.384 -0.458 -14.769 1.00 96.69 103 ARG A N 1
ATOM 819 C CA . ARG A 1 103 ? 12.725 0.843 -14.800 1.00 96.69 103 ARG A CA 1
ATOM 820 C C . ARG A 1 103 ? 11.230 0.654 -15.042 1.00 96.69 103 ARG A C 1
ATOM 822 O O . ARG A 1 103 ? 10.839 -0.066 -15.955 1.00 96.69 103 ARG A O 1
ATOM 829 N N . ALA A 1 104 ? 10.413 1.357 -14.267 1.00 95.69 104 ALA A N 1
ATOM 830 C CA . ALA A 1 104 ? 8.998 1.522 -14.537 1.00 95.69 104 ALA A CA 1
ATOM 831 C C . ALA A 1 104 ? 8.825 2.129 -15.942 1.00 95.69 104 ALA A C 1
ATOM 833 O O . ALA A 1 104 ? 9.453 3.156 -16.243 1.00 95.69 104 ALA A O 1
ATOM 834 N N . PRO A 1 105 ? 8.020 1.502 -16.811 1.00 95.69 105 PRO A N 1
ATOM 835 C CA . PRO A 1 105 ? 7.777 2.011 -18.149 1.00 95.69 105 PRO A CA 1
ATOM 836 C C . PRO A 1 105 ? 6.885 3.255 -18.096 1.00 95.69 105 PRO A C 1
ATOM 838 O O . PRO A 1 105 ? 6.041 3.396 -17.209 1.00 95.69 105 PRO A O 1
ATOM 841 N N . ASP A 1 106 ? 7.033 4.141 -19.080 1.00 95.56 106 ASP A N 1
ATOM 842 C CA . ASP A 1 106 ? 6.349 5.439 -19.075 1.00 95.56 106 ASP A CA 1
ATOM 843 C C . ASP A 1 106 ? 4.818 5.294 -19.072 1.00 95.56 106 ASP A C 1
ATOM 845 O O . ASP A 1 106 ? 4.141 6.075 -18.412 1.00 95.56 106 ASP A O 1
ATOM 849 N N . TRP A 1 107 ? 4.266 4.252 -19.710 1.00 95.31 107 TRP A N 1
ATOM 850 C CA . TRP A 1 107 ? 2.821 3.982 -19.688 1.00 95.31 107 TRP A CA 1
ATOM 851 C C . TRP A 1 107 ? 2.284 3.743 -18.270 1.00 95.31 107 TRP A C 1
ATOM 853 O O . TRP A 1 107 ? 1.139 4.087 -17.985 1.00 95.31 107 TRP A O 1
ATOM 863 N N . LEU A 1 108 ? 3.093 3.154 -17.383 1.00 95.69 108 LEU A N 1
ATOM 864 C CA . LEU A 1 108 ? 2.710 2.908 -15.995 1.00 95.69 108 LEU A CA 1
ATOM 865 C C . LEU A 1 108 ? 2.799 4.209 -15.201 1.00 95.69 108 LEU A C 1
ATOM 867 O O . LEU A 1 108 ? 1.856 4.572 -14.505 1.00 95.69 108 LEU A O 1
ATOM 871 N N . LEU A 1 109 ? 3.899 4.949 -15.361 1.00 94.06 109 LEU A N 1
ATOM 872 C CA . LEU A 1 109 ? 4.106 6.218 -14.663 1.00 94.06 109 LEU A CA 1
ATOM 873 C C . LEU A 1 109 ? 3.050 7.263 -15.040 1.00 94.06 109 LEU A C 1
ATOM 875 O O . LEU A 1 109 ? 2.520 7.934 -14.163 1.00 94.06 109 LEU A O 1
ATOM 879 N N . GLN A 1 110 ? 2.683 7.352 -16.321 1.00 93.06 110 GLN A N 1
ATOM 880 C CA . GLN A 1 110 ? 1.626 8.245 -16.809 1.00 93.06 110 GLN A CA 1
ATOM 881 C C . GLN A 1 110 ? 0.272 7.959 -16.154 1.00 93.06 110 GLN A C 1
ATOM 883 O O . GLN A 1 110 ? -0.473 8.888 -15.860 1.00 93.06 110 GLN A O 1
ATOM 888 N N . LYS A 1 111 ? -0.044 6.687 -15.886 1.00 92.75 111 LYS A N 1
ATOM 889 C CA . LYS A 1 111 ? -1.275 6.308 -15.183 1.00 92.75 111 LYS A CA 1
ATOM 890 C C . LYS A 1 111 ? -1.246 6.689 -13.704 1.00 92.75 111 LYS A C 1
ATOM 892 O O . LYS A 1 111 ? -2.294 6.987 -13.149 1.00 92.75 111 LYS A O 1
ATOM 897 N N . LEU A 1 112 ? -0.071 6.696 -13.080 1.00 90.19 112 LEU A N 1
ATOM 898 C CA . LEU A 1 112 ? 0.095 6.936 -11.645 1.00 90.19 112 LEU A CA 1
ATOM 899 C C . LEU A 1 112 ? 0.162 8.425 -11.255 1.00 90.19 112 LEU A C 1
ATOM 901 O O . LEU A 1 112 ? 0.055 8.728 -10.072 1.00 90.19 112 LEU A O 1
ATOM 905 N N . GLN A 1 113 ? 0.316 9.356 -12.206 1.00 80.56 113 GLN A N 1
ATOM 906 C CA . GLN A 1 113 ? 0.543 10.790 -11.953 1.00 80.56 113 GLN A CA 1
ATOM 907 C C . GLN A 1 113 ? -0.478 11.433 -10.989 1.00 80.56 113 GLN A C 1
ATOM 909 O O . GLN A 1 113 ? -1.528 11.920 -11.399 1.00 80.56 113 GLN A O 1
ATOM 914 N N . GLY A 1 114 ? -0.131 11.485 -9.696 1.00 65.12 114 GLY A N 1
ATOM 915 C CA . GLY A 1 114 ? -0.883 12.204 -8.664 1.00 65.12 114 GLY A CA 1
ATOM 916 C C . GLY A 1 114 ? -2.218 11.568 -8.270 1.00 65.12 114 GLY A C 1
ATOM 917 O O . GLY A 1 114 ? -3.086 12.265 -7.743 1.00 65.12 114 GLY A O 1
ATOM 918 N N . GLY A 1 115 ? -2.405 10.269 -8.524 1.00 66.50 115 GLY A N 1
ATOM 919 C CA . GLY A 1 115 ? -3.656 9.590 -8.202 1.00 66.50 115 GLY A CA 1
ATOM 920 C C . GLY A 1 115 ? -3.964 9.613 -6.699 1.00 66.50 115 GLY A C 1
ATOM 921 O O . GLY A 1 115 ? -3.105 9.331 -5.860 1.00 66.50 115 GLY A O 1
ATOM 922 N N . ARG A 1 116 ? -5.225 9.896 -6.360 1.00 68.94 116 ARG A N 1
ATOM 923 C CA . ARG A 1 116 ? -5.781 9.757 -5.009 1.00 68.94 116 ARG A CA 1
ATOM 924 C C . ARG A 1 116 ? -7.048 8.919 -5.076 1.00 68.94 116 ARG A C 1
ATOM 926 O O . ARG A 1 116 ? -7.835 9.074 -6.006 1.00 68.94 116 ARG A O 1
ATOM 933 N N . LEU A 1 117 ? -7.245 8.060 -4.084 1.00 75.25 117 LEU A N 1
ATOM 934 C CA . LEU A 1 117 ? -8.482 7.306 -3.937 1.00 75.25 117 LEU A CA 1
ATOM 935 C C . LEU A 1 117 ? -8.929 7.270 -2.478 1.00 75.25 117 LEU A C 1
ATOM 937 O O . LEU A 1 117 ? -8.112 7.151 -1.566 1.00 75.25 117 LEU A O 1
ATOM 941 N N . GLU A 1 118 ? -10.242 7.329 -2.293 1.00 68.56 118 GLU A N 1
ATOM 942 C CA . GLU A 1 118 ? -10.926 7.100 -1.027 1.00 68.56 118 GLU A CA 1
ATOM 943 C C . GLU A 1 118 ? -11.792 5.852 -1.196 1.00 68.56 118 GLU A C 1
ATOM 945 O O . GLU A 1 118 ? -12.609 5.772 -2.117 1.00 68.56 118 GLU A O 1
ATOM 950 N N . LEU A 1 119 ? -11.570 4.840 -0.358 1.00 70.12 119 LEU A N 1
ATOM 951 C CA . LEU A 1 119 ? -12.338 3.600 -0.389 1.00 70.12 119 LEU A CA 1
ATOM 952 C C . LEU A 1 119 ? -12.962 3.323 0.956 1.00 70.12 119 LEU A C 1
ATOM 954 O O . LEU A 1 119 ? -12.289 3.350 1.982 1.00 70.12 119 LEU A O 1
ATOM 958 N N . ARG A 1 120 ? -14.226 2.920 0.923 1.00 64.88 120 ARG A N 1
ATOM 959 C CA . ARG A 1 120 ? -14.906 2.366 2.085 1.00 64.88 120 ARG A CA 1
ATOM 960 C C . ARG A 1 120 ? -14.633 0.873 2.141 1.00 64.88 120 ARG A C 1
ATOM 962 O O . ARG A 1 120 ? -15.043 0.131 1.252 1.00 64.88 120 ARG A O 1
ATOM 969 N N . SER A 1 121 ? -13.941 0.426 3.180 1.00 55.84 121 SER A N 1
ATOM 970 C CA . SER A 1 121 ? -13.915 -0.984 3.543 1.00 55.84 121 SER A CA 1
ATOM 971 C C . SER A 1 121 ? -14.982 -1.221 4.612 1.00 55.84 121 SER A C 1
ATOM 973 O O . SER A 1 121 ? -14.870 -0.785 5.759 1.00 55.84 121 SER A O 1
ATOM 975 N N . GLY A 1 122 ? -16.045 -1.933 4.240 1.00 49.94 122 GLY A N 1
ATOM 976 C CA . GLY A 1 122 ? -16.883 -2.619 5.217 1.00 49.94 122 GLY A CA 1
ATOM 977 C C . GLY A 1 122 ? -16.065 -3.775 5.776 1.00 49.94 122 GLY A C 1
ATOM 978 O O . GLY A 1 122 ? -16.196 -4.902 5.307 1.00 49.94 122 GLY A O 1
ATOM 979 N N . ALA A 1 123 ? -15.135 -3.486 6.684 1.00 42.84 123 ALA A N 1
ATOM 980 C CA . ALA A 1 123 ? -14.274 -4.483 7.293 1.00 42.84 123 ALA A CA 1
ATOM 981 C C . ALA A 1 123 ? -15.100 -5.372 8.233 1.00 42.84 123 ALA A C 1
ATOM 983 O O . ALA A 1 123 ? -14.971 -5.300 9.446 1.00 42.84 123 ALA A O 1
ATOM 984 N N . THR A 1 124 ? -15.918 -6.267 7.680 1.00 40.47 124 THR A N 1
ATOM 985 C CA . THR A 1 124 ? -16.314 -7.469 8.408 1.00 40.47 124 THR A CA 1
ATOM 986 C C . THR A 1 124 ? -15.070 -8.342 8.469 1.00 40.47 124 THR A C 1
ATOM 988 O O . THR A 1 124 ? -14.711 -9.025 7.510 1.00 40.47 124 THR A O 1
ATOM 991 N N . ALA A 1 125 ? -14.324 -8.261 9.574 1.00 39.69 125 ALA A N 1
ATOM 992 C CA . ALA A 1 125 ? -13.276 -9.240 9.812 1.00 39.69 125 ALA A CA 1
ATOM 993 C C . ALA A 1 125 ? -13.970 -10.606 9.866 1.00 39.69 125 ALA A C 1
ATOM 995 O O . ALA A 1 125 ? -14.766 -10.865 10.769 1.00 39.69 125 ALA A O 1
ATOM 996 N N . GLY A 1 126 ? -13.729 -11.425 8.842 1.00 39.78 126 GLY A N 1
ATOM 997 C CA . GLY A 1 126 ? -14.363 -12.722 8.683 1.00 39.78 126 GLY A CA 1
ATOM 998 C C . GLY A 1 126 ? -14.303 -13.531 9.973 1.00 39.78 126 GLY A C 1
ATOM 999 O O . GLY A 1 126 ? -13.256 -13.645 10.615 1.00 39.78 126 GLY A O 1
ATOM 1000 N N . GLN A 1 127 ? -15.456 -14.087 10.337 1.00 44.56 127 GLN A N 1
ATOM 1001 C CA . GLN A 1 127 ? -15.551 -15.227 11.228 1.00 44.56 127 GLN A CA 1
ATOM 1002 C C . GLN A 1 127 ? -14.723 -16.375 10.641 1.00 44.56 127 GLN A C 1
ATOM 1004 O O . GLN A 1 127 ? -15.176 -17.076 9.743 1.00 44.56 127 GLN A O 1
ATOM 1009 N N . GLU A 1 128 ? -13.542 -16.621 11.189 1.00 41.44 128 GLU A N 1
ATOM 1010 C CA . GLU A 1 128 ? -12.918 -17.938 11.130 1.00 41.44 128 GLU A CA 1
ATOM 1011 C C . GLU A 1 128 ? -12.545 -18.344 12.554 1.00 41.44 128 GLU A C 1
ATOM 1013 O O . GLU A 1 128 ? -11.715 -17.708 13.200 1.00 41.44 128 GLU A O 1
ATOM 1018 N N . GLY A 1 129 ? -13.206 -19.394 13.060 1.00 38.81 129 GLY A N 1
ATOM 1019 C CA . GLY A 1 129 ? -12.743 -20.104 14.254 1.00 38.81 129 GLY A CA 1
ATOM 1020 C C . GLY A 1 129 ? -13.698 -20.230 15.446 1.00 38.81 129 GLY A C 1
ATOM 1021 O O . GLY A 1 129 ? -13.225 -20.286 16.573 1.00 38.81 129 GLY A O 1
ATOM 1022 N N . LYS A 1 130 ? -15.017 -20.351 15.247 1.00 38.03 130 LYS A N 1
ATOM 1023 C CA . LYS A 1 130 ? -15.840 -21.205 16.130 1.00 38.03 130 LYS A CA 1
ATOM 1024 C C . LYS A 1 130 ? -16.324 -22.409 15.325 1.00 38.03 130 LYS A C 1
ATOM 1026 O O . LYS A 1 130 ? -17.470 -22.461 14.894 1.00 38.03 130 LYS A O 1
ATOM 1031 N N . ARG A 1 131 ? -15.427 -23.369 15.082 1.00 43.06 131 ARG A N 1
ATOM 1032 C CA . ARG A 1 131 ? -15.841 -24.761 14.874 1.00 43.06 131 ARG A CA 1
ATOM 1033 C C . ARG A 1 131 ? -15.661 -25.472 16.205 1.00 43.06 131 ARG A C 1
ATOM 1035 O O . ARG A 1 131 ? -14.578 -25.438 16.775 1.00 43.06 131 ARG A O 1
ATOM 1042 N N . ASN A 1 132 ? -16.773 -26.013 16.684 1.00 39.72 132 ASN A N 1
ATOM 1043 C CA . ASN A 1 132 ? -16.898 -26.783 17.908 1.00 39.72 132 ASN A CA 1
ATOM 1044 C C . ASN A 1 132 ? -15.858 -27.906 17.980 1.00 39.72 132 ASN A C 1
ATOM 1046 O O . ASN A 1 132 ? -15.672 -28.641 17.008 1.00 39.72 132 ASN A O 1
ATOM 1050 N N . GLY A 1 133 ? -15.272 -28.042 19.164 1.00 44.75 133 GLY A N 1
ATOM 1051 C CA . GLY A 1 133 ? -14.573 -29.209 19.683 1.00 44.75 133 GLY A CA 1
ATOM 1052 C C . GLY A 1 133 ? -14.653 -29.132 21.194 1.00 44.75 133 GLY A C 1
ATOM 1053 O O . GLY A 1 133 ? -14.124 -28.129 21.720 1.00 44.75 133 GLY A O 1
#

Mean predicted aligned error: 6.41 Å

Solvent-accessible surface area (backbone atoms only — not comparable to full-atom values): 7552 Å² total; per-residue (Å²): 127,80,47,62,60,78,71,52,56,59,54,50,50,50,50,50,50,54,50,48,42,42,75,62,78,44,46,69,69,60,42,40,76,70,50,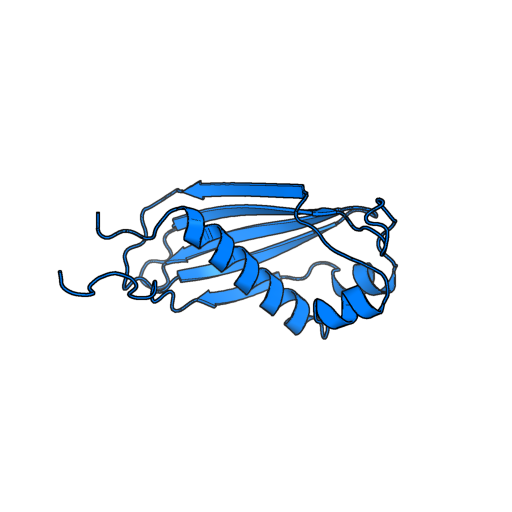38,42,69,55,77,74,43,76,51,77,47,80,71,42,88,49,41,55,86,45,43,34,30,43,36,39,40,51,53,72,60,61,42,37,43,36,40,41,38,41,30,25,30,67,92,78,63,44,66,27,32,40,34,36,41,34,25,38,28,16,33,88,86,70,43,82,36,70,55,52,66,77,58,54,68,59,47,69,75,46,72,46,79,41,81,39,78,47,66,70,74,92,77,83,88,74,90,129

pLDDT: mean 88.85, std 16.82, range [38.03, 98.75]

Nearest PDB structures (foldseek):
  4qd7-assembly1_A  TM=7.865E-01  e=1.495E-02  Pseudomonas aeruginosa PAO1
  4qda-assembly3_D  TM=7.616E-01  e=1.202E-02  Pseudomonas aeruginosa PAO1
  1q4s-assembly1_A  TM=6.752E-01  e=1.270E-02  Arthrobacter sp. SU
  4qda-assembly4_F  TM=7.311E-01  e=1.761E-02  Pseudomonas aeruginosa PAO1
  3r34-assembly1_A  TM=6.707E-01  e=1.416E-02  Arthrobacter sp.